Protein AF-B5JVJ0-F1 (afdb_monomer_lite)

Sequence (75 aa):
MIKRIGYRGRMTVHGYRSVASSVLNESGKFSPDAIERQLHHKEKNEVRGAYNRAEYLEERKAMMQWWADWVGYCL

pLDDT: mean 81.25, std 13.73, range [48.62, 96.94]

Structure (mmCIF, N/CA/C/O backbone):
data_AF-B5JVJ0-F1
#
_entry.id   AF-B5JVJ0-F1
#
loop_
_atom_site.group_PDB
_atom_site.id
_atom_site.type_symbol
_atom_site.label_atom_id
_atom_site.label_alt_id
_atom_site.label_comp_id
_atom_site.label_asym_id
_atom_site.label_entity_id
_atom_site.label_seq_id
_atom_site.pdbx_PDB_ins_code
_atom_site.Cartn_x
_atom_site.Cartn_y
_atom_site.Cartn_z
_atom_site.occupancy
_atom_site.B_iso_or_equiv
_atom_site.auth_seq_id
_atom_site.auth_comp_id
_atom_site.auth_asym_id
_atom_site.auth_atom_id
_atom_site.pdbx_PDB_model_num
ATOM 1 N N . MET A 1 1 ? -1.922 -13.662 -17.296 1.00 57.97 1 MET A N 1
ATOM 2 C CA . MET A 1 1 ? -1.447 -12.264 -17.361 1.00 57.97 1 MET A CA 1
ATOM 3 C C . MET A 1 1 ? 0.081 -12.185 -17.285 1.00 57.97 1 MET A C 1
ATOM 5 O O . MET A 1 1 ? 0.676 -12.058 -18.339 1.00 57.97 1 MET A O 1
ATOM 9 N N . ILE A 1 2 ? 0.734 -12.431 -16.137 1.00 56.50 2 ILE A N 1
ATOM 10 C CA . ILE A 1 2 ? 2.213 -12.348 -15.974 1.00 56.50 2 ILE A CA 1
ATOM 11 C C . ILE A 1 2 ? 3.014 -13.249 -16.944 1.00 56.50 2 ILE A C 1
ATOM 13 O O . ILE A 1 2 ? 4.025 -12.837 -17.498 1.00 56.50 2 ILE A O 1
ATOM 17 N N . LYS A 1 3 ? 2.525 -14.458 -17.256 1.00 54.09 3 LYS A N 1
ATOM 18 C CA . LYS A 1 3 ? 3.175 -15.349 -18.242 1.00 54.09 3 LYS A CA 1
ATOM 19 C C . LYS A 1 3 ? 3.179 -14.801 -19.681 1.00 54.09 3 LYS A C 1
ATOM 21 O O . LYS A 1 3 ? 4.016 -15.226 -20.463 1.00 54.09 3 LYS A O 1
ATOM 26 N N . ARG A 1 4 ? 2.234 -13.917 -20.035 1.00 57.06 4 ARG A N 1
ATOM 27 C CA . ARG A 1 4 ? 2.087 -13.362 -21.396 1.00 57.06 4 ARG A CA 1
ATOM 28 C C . ARG A 1 4 ? 2.951 -12.119 -21.632 1.00 57.06 4 ARG A C 1
ATOM 30 O O . ARG A 1 4 ? 3.226 -11.809 -22.777 1.00 57.06 4 ARG A O 1
ATOM 37 N N . ILE A 1 5 ? 3.406 -11.463 -20.564 1.00 64.38 5 ILE A N 1
ATOM 38 C CA . ILE A 1 5 ? 4.304 -10.295 -20.603 1.00 64.38 5 ILE A CA 1
ATOM 39 C C . ILE A 1 5 ? 5.778 -10.681 -20.362 1.00 64.38 5 ILE A C 1
ATOM 41 O O . ILE A 1 5 ? 6.564 -9.869 -19.901 1.00 64.38 5 ILE A O 1
ATOM 45 N N . GLY A 1 6 ? 6.158 -11.942 -20.613 1.00 56.41 6 GLY A N 1
ATOM 46 C CA . GLY A 1 6 ? 7.560 -12.395 -20.555 1.00 56.41 6 GLY A CA 1
ATOM 47 C C . GLY A 1 6 ? 8.067 -12.911 -19.199 1.00 56.41 6 GLY A C 1
ATOM 48 O O . GLY A 1 6 ? 9.157 -13.465 -19.128 1.00 56.41 6 GLY A O 1
ATOM 49 N N . TYR A 1 7 ? 7.272 -12.850 -18.127 1.00 58.94 7 TYR A N 1
ATOM 50 C CA . TYR A 1 7 ? 7.703 -13.236 -16.768 1.00 58.94 7 TYR A CA 1
ATOM 51 C C . TYR A 1 7 ? 7.481 -14.721 -16.418 1.00 58.94 7 TYR A C 1
ATOM 53 O O . TYR A 1 7 ? 7.417 -15.108 -15.246 1.00 58.94 7 TYR A O 1
ATOM 61 N N . ARG A 1 8 ? 7.337 -15.599 -17.419 1.00 53.97 8 ARG A N 1
ATOM 62 C CA . ARG A 1 8 ? 7.088 -17.034 -17.197 1.00 53.97 8 ARG A CA 1
ATOM 63 C C . ARG A 1 8 ? 8.286 -17.675 -16.480 1.00 53.97 8 ARG A C 1
ATOM 65 O O . ARG A 1 8 ? 9.375 -17.728 -17.030 1.00 53.97 8 ARG A O 1
ATOM 72 N N . GLY A 1 9 ? 8.070 -18.169 -15.260 1.00 60.41 9 GLY A N 1
ATOM 73 C CA . GLY A 1 9 ? 9.104 -18.839 -14.455 1.00 60.41 9 GLY A CA 1
ATOM 74 C C . GLY A 1 9 ? 10.047 -17.902 -13.690 1.00 60.41 9 GLY A C 1
ATOM 75 O O . GLY A 1 9 ? 10.840 -18.390 -12.899 1.00 60.41 9 GLY A O 1
ATOM 76 N N . ARG A 1 10 ? 9.933 -16.579 -13.878 1.00 60.03 10 ARG A N 1
ATOM 77 C CA . ARG A 1 10 ? 10.730 -15.566 -13.158 1.00 60.03 10 ARG A CA 1
ATOM 78 C C . ARG A 1 10 ? 9.947 -14.867 -12.050 1.00 60.03 10 ARG A C 1
ATOM 80 O O . ARG A 1 10 ? 10.524 -14.483 -11.045 1.00 60.03 10 ARG A O 1
ATOM 87 N N . MET A 1 11 ? 8.628 -14.736 -12.210 1.00 59.88 11 MET A N 1
ATOM 88 C CA . MET A 1 11 ? 7.752 -14.131 -11.206 1.00 59.88 11 MET A CA 1
ATOM 89 C C . MET A 1 11 ? 6.373 -14.783 -11.196 1.00 59.88 11 MET A C 1
ATOM 91 O O . MET A 1 11 ? 5.812 -15.149 -12.233 1.00 59.88 11 MET A O 1
ATOM 95 N N . THR A 1 12 ? 5.797 -14.889 -10.002 1.00 73.00 12 THR A N 1
ATOM 96 C CA . THR A 1 12 ? 4.393 -15.255 -9.800 1.00 73.00 12 THR A CA 1
ATOM 97 C C . THR A 1 12 ? 3.605 -14.035 -9.336 1.00 73.00 12 THR A C 1
ATOM 99 O O . THR A 1 12 ? 4.172 -13.060 -8.846 1.00 73.00 12 THR A O 1
ATOM 102 N N . VAL A 1 13 ? 2.275 -14.089 -9.458 1.00 64.69 13 VAL A N 1
ATOM 103 C CA . VAL A 1 13 ? 1.398 -13.033 -8.918 1.00 64.69 13 VAL A CA 1
ATOM 104 C C . VAL A 1 13 ? 1.607 -12.882 -7.406 1.00 64.69 13 VAL A C 1
ATOM 106 O O . VAL A 1 13 ? 1.547 -11.776 -6.883 1.00 64.69 13 VAL A O 1
ATOM 109 N N . HIS A 1 14 ? 1.885 -13.987 -6.708 1.00 70.88 14 HIS A N 1
ATOM 110 C CA . HIS A 1 14 ? 2.205 -13.961 -5.285 1.00 70.88 14 HIS A CA 1
ATOM 111 C C . HIS A 1 14 ? 3.542 -13.255 -5.022 1.00 70.88 14 HIS A C 1
ATOM 113 O O . HIS A 1 14 ? 3.579 -12.339 -4.212 1.00 70.88 14 HIS A O 1
ATOM 119 N N . GLY A 1 15 ? 4.590 -13.577 -5.789 1.00 72.81 15 GLY A N 1
ATOM 120 C CA . GLY A 1 15 ? 5.888 -12.901 -5.687 1.00 72.81 15 GLY A CA 1
ATOM 121 C C . GLY A 1 15 ? 5.805 -11.392 -5.933 1.00 72.81 15 GLY A C 1
ATOM 122 O O . GLY A 1 15 ? 6.442 -10.627 -5.222 1.00 72.81 15 GLY A O 1
ATOM 123 N N . TYR A 1 16 ? 4.952 -10.943 -6.860 1.00 76.31 16 TYR A N 1
ATOM 124 C CA . TYR A 1 16 ? 4.719 -9.509 -7.078 1.00 76.31 16 TYR A CA 1
ATOM 125 C C . TYR A 1 16 ? 4.100 -8.817 -5.857 1.00 76.31 16 TYR A C 1
ATOM 127 O O . TYR A 1 16 ? 4.513 -7.720 -5.498 1.00 76.31 16 TYR A O 1
ATOM 135 N N . ARG A 1 17 ? 3.139 -9.468 -5.189 1.00 82.69 17 ARG A N 1
ATOM 136 C CA . ARG A 1 17 ? 2.526 -8.935 -3.963 1.00 82.69 17 ARG A CA 1
ATOM 137 C C . ARG A 1 17 ? 3.514 -8.881 -2.805 1.00 82.69 17 ARG A C 1
ATOM 139 O O . ARG A 1 17 ? 3.500 -7.903 -2.068 1.00 82.69 17 ARG A O 1
ATOM 146 N N . SER A 1 18 ? 4.370 -9.891 -2.667 1.00 84.56 18 SER A N 1
ATOM 147 C CA . SER A 1 18 ? 5.420 -9.900 -1.645 1.00 84.56 18 SER A CA 1
ATOM 148 C C . SER A 1 18 ? 6.417 -8.761 -1.856 1.00 84.56 18 SER A C 1
ATOM 150 O O . SER A 1 18 ? 6.686 -8.025 -0.916 1.00 84.56 18 SER A O 1
ATOM 152 N N . VAL A 1 19 ? 6.894 -8.555 -3.090 1.00 88.38 19 VAL A N 1
ATOM 153 C CA . VAL A 1 19 ? 7.811 -7.444 -3.405 1.00 88.38 19 VAL A CA 1
ATOM 154 C C . VAL A 1 19 ? 7.138 -6.094 -3.164 1.00 88.38 19 VAL A C 1
ATOM 156 O O . VAL A 1 19 ? 7.718 -5.245 -2.495 1.00 88.38 19 VAL A O 1
ATOM 159 N N . ALA A 1 20 ? 5.904 -5.907 -3.644 1.00 89.75 20 ALA A N 1
ATOM 160 C CA . ALA A 1 20 ? 5.155 -4.675 -3.408 1.00 89.75 20 ALA A CA 1
ATOM 161 C C . ALA A 1 20 ? 4.971 -4.398 -1.907 1.00 89.75 20 ALA A C 1
ATOM 163 O O . ALA A 1 20 ? 5.188 -3.275 -1.467 1.00 89.75 20 ALA A O 1
ATOM 164 N N . SER A 1 21 ? 4.629 -5.417 -1.110 1.00 91.81 21 SER A N 1
ATOM 165 C CA . SER A 1 21 ? 4.497 -5.291 0.346 1.00 91.81 21 SER A CA 1
ATOM 166 C C . SER A 1 21 ? 5.801 -4.821 0.993 1.00 91.81 21 SER A C 1
ATOM 168 O O . SER A 1 21 ? 5.784 -3.830 1.720 1.00 91.81 21 SER A O 1
ATOM 170 N N . SER A 1 22 ? 6.931 -5.472 0.695 1.00 92.88 22 SER A N 1
ATOM 171 C CA . SER A 1 22 ? 8.234 -5.101 1.258 1.00 92.88 22 SER A CA 1
ATOM 172 C C . SER A 1 22 ? 8.636 -3.679 0.876 1.00 92.88 22 SER A C 1
ATOM 174 O O . SER A 1 22 ? 8.883 -2.864 1.757 1.00 92.88 22 SER A O 1
ATOM 176 N N . VAL A 1 23 ? 8.609 -3.346 -0.417 1.00 93.38 23 VAL A N 1
ATOM 177 C CA . VAL A 1 23 ? 9.037 -2.029 -0.914 1.00 93.38 23 VAL A CA 1
ATOM 178 C C . VAL A 1 23 ? 8.165 -0.904 -0.357 1.00 93.38 23 VAL A C 1
ATOM 180 O O . VAL A 1 23 ? 8.678 0.135 0.055 1.00 93.38 23 VAL A O 1
ATOM 183 N N . LEU A 1 24 ? 6.843 -1.092 -0.324 1.00 94.44 24 LEU A N 1
ATOM 184 C CA . LEU A 1 24 ? 5.929 -0.066 0.175 1.00 94.44 24 LEU A CA 1
ATOM 185 C C . LEU A 1 24 ? 6.107 0.164 1.678 1.00 94.44 24 LEU A C 1
ATOM 187 O O . LEU A 1 24 ? 6.132 1.320 2.100 1.00 94.44 24 LEU A O 1
ATOM 191 N N . ASN A 1 25 ? 6.298 -0.898 2.467 1.00 95.00 25 ASN A N 1
ATOM 192 C CA . ASN A 1 25 ? 6.580 -0.765 3.897 1.00 95.00 25 ASN A CA 1
ATOM 193 C C . ASN A 1 25 ? 7.950 -0.111 4.148 1.00 95.00 25 ASN A C 1
ATOM 195 O O . ASN A 1 25 ? 8.044 0.809 4.957 1.00 95.00 25 ASN A O 1
ATOM 199 N N . GLU A 1 26 ? 8.995 -0.520 3.425 1.00 94.12 26 GLU A N 1
ATOM 200 C CA . GLU A 1 26 ? 10.345 0.056 3.543 1.00 94.12 26 GLU A CA 1
ATOM 201 C C . GLU A 1 26 ? 10.405 1.527 3.118 1.00 94.12 26 GLU A C 1
ATOM 203 O O . GLU A 1 26 ? 11.203 2.294 3.653 1.00 94.12 26 GLU A O 1
ATOM 208 N N . SER A 1 27 ? 9.539 1.952 2.193 1.00 93.81 27 SER A N 1
ATOM 209 C CA . SER A 1 27 ? 9.482 3.348 1.754 1.00 93.81 27 SER A CA 1
ATOM 210 C C . SER A 1 27 ? 9.112 4.322 2.880 1.00 93.81 27 SER A C 1
ATOM 212 O O . SER A 1 27 ? 9.442 5.506 2.789 1.00 93.81 27 SER A O 1
ATOM 214 N N . GLY A 1 28 ? 8.378 3.855 3.900 1.00 94.62 28 GLY A N 1
ATOM 215 C CA . GLY A 1 28 ? 7.836 4.686 4.978 1.00 94.62 28 GLY A CA 1
ATOM 216 C C . GLY A 1 28 ? 6.834 5.758 4.522 1.00 94.62 28 GLY A C 1
ATOM 217 O O . GLY A 1 28 ? 6.522 6.661 5.293 1.00 94.62 28 GLY A O 1
ATOM 218 N N . LYS A 1 29 ? 6.353 5.703 3.270 1.00 94.38 29 LYS A N 1
ATOM 219 C CA . LYS A 1 29 ? 5.510 6.751 2.660 1.00 94.38 29 LYS A CA 1
ATOM 220 C C . LYS A 1 29 ? 4.015 6.571 2.896 1.00 94.38 29 LYS A C 1
ATOM 222 O O . LYS A 1 29 ? 3.273 7.538 2.747 1.00 94.38 29 LYS A O 1
ATOM 227 N N . PHE A 1 30 ? 3.584 5.354 3.212 1.00 95.75 30 PHE A N 1
ATOM 228 C CA . PHE A 1 30 ? 2.175 4.981 3.289 1.00 95.75 30 PHE A CA 1
ATOM 229 C C . PHE A 1 30 ? 1.888 4.228 4.581 1.00 95.75 30 PHE A C 1
ATOM 231 O O . PHE A 1 30 ? 2.743 3.518 5.113 1.00 95.75 30 PHE A O 1
A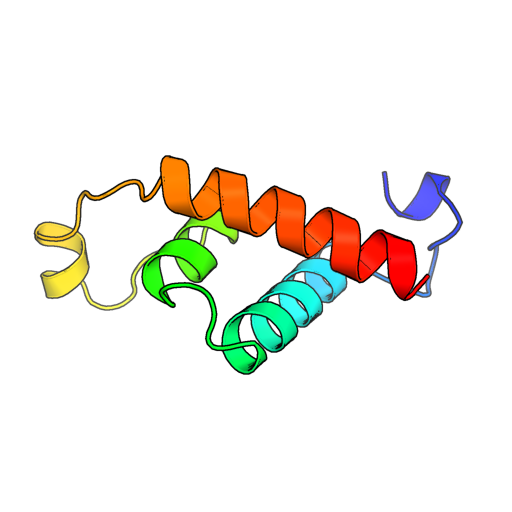TOM 238 N N . SER A 1 31 ? 0.660 4.362 5.065 1.00 93.75 31 SER A N 1
ATOM 239 C CA . SER A 1 31 ? 0.151 3.610 6.199 1.00 93.75 31 SER A CA 1
ATOM 240 C C . SER A 1 31 ? 0.195 2.100 5.919 1.00 93.75 31 SER A C 1
ATOM 242 O O . SER A 1 31 ? -0.296 1.662 4.870 1.00 93.75 31 SER A O 1
ATOM 244 N N . PRO A 1 32 ? 0.680 1.276 6.869 1.00 92.00 32 PRO A N 1
ATOM 245 C CA . PRO A 1 32 ? 0.587 -0.179 6.771 1.00 92.00 32 PRO A C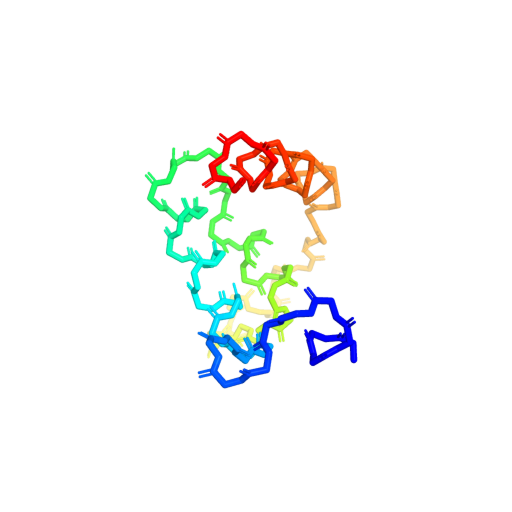A 1
ATOM 246 C C . PRO A 1 32 ? -0.846 -0.659 6.513 1.00 92.00 32 PRO A C 1
ATOM 248 O O . PRO A 1 32 ? -1.058 -1.572 5.722 1.00 92.00 32 PRO A O 1
ATOM 251 N N . ASP A 1 33 ? -1.849 0.008 7.091 1.00 90.81 33 ASP A N 1
ATOM 252 C CA . ASP A 1 33 ? -3.255 -0.363 6.899 1.00 90.81 33 ASP A CA 1
ATOM 253 C C . ASP A 1 33 ? -3.700 -0.157 5.444 1.00 90.81 33 ASP A C 1
ATOM 255 O O . ASP A 1 33 ? -4.426 -0.984 4.889 1.00 90.81 33 ASP A O 1
ATOM 259 N N . ALA A 1 34 ? -3.230 0.912 4.792 1.00 92.50 34 ALA A N 1
ATOM 260 C CA . ALA A 1 34 ? -3.516 1.175 3.384 1.00 92.50 34 ALA A CA 1
ATOM 261 C C . ALA A 1 34 ? -2.829 0.148 2.466 1.00 92.50 34 ALA A C 1
ATOM 263 O O . ALA A 1 34 ? -3.440 -0.316 1.494 1.00 92.50 34 ALA A O 1
ATOM 264 N N . ILE A 1 35 ? -1.594 -0.252 2.799 1.00 94.38 35 ILE A N 1
ATOM 265 C CA . ILE A 1 35 ? -0.831 -1.291 2.088 1.00 94.38 35 ILE A CA 1
ATOM 266 C C . ILE A 1 35 ? -1.555 -2.639 2.187 1.00 94.38 35 ILE A C 1
ATOM 268 O O . ILE A 1 35 ? -1.879 -3.248 1.165 1.00 94.38 35 ILE A O 1
ATOM 272 N N . GLU A 1 36 ? -1.887 -3.083 3.398 1.00 92.19 36 GLU A N 1
ATOM 273 C CA . GLU A 1 36 ? -2.570 -4.360 3.631 1.00 92.19 36 GLU A CA 1
ATOM 274 C C . GLU A 1 36 ? -3.950 -4.397 2.956 1.00 92.19 36 GLU A C 1
ATOM 276 O O . GLU A 1 36 ? -4.334 -5.399 2.337 1.00 92.19 36 GLU A O 1
ATOM 281 N N . ARG A 1 37 ? -4.674 -3.269 2.974 1.00 90.81 37 ARG A N 1
ATOM 282 C CA . ARG A 1 37 ? -5.954 -3.125 2.271 1.00 90.81 37 ARG A CA 1
ATOM 283 C C . ARG A 1 37 ? -5.796 -3.257 0.754 1.00 90.81 37 ARG A C 1
ATOM 285 O O . ARG A 1 37 ? -6.627 -3.909 0.120 1.00 90.81 37 ARG A O 1
ATOM 292 N N . GLN A 1 38 ? -4.737 -2.695 0.166 1.00 93.31 38 GLN A N 1
ATOM 293 C CA . GLN A 1 38 ? -4.432 -2.828 -1.266 1.00 93.31 38 GLN A CA 1
ATOM 294 C C . GLN A 1 38 ? -4.047 -4.263 -1.652 1.00 93.31 38 GLN A C 1
ATOM 296 O O . GLN A 1 38 ? -4.383 -4.721 -2.747 1.00 93.31 38 GLN A O 1
ATOM 301 N N . LEU A 1 39 ? -3.387 -4.991 -0.752 1.00 90.56 39 LEU A N 1
ATOM 302 C CA . LEU A 1 39 ? -3.022 -6.396 -0.944 1.00 90.56 39 LEU A CA 1
ATOM 303 C C . LEU A 1 39 ? -4.204 -7.360 -0.748 1.00 90.56 39 LEU A C 1
ATOM 305 O O . LEU A 1 39 ? -4.059 -8.562 -0.979 1.00 90.56 39 LEU A O 1
ATOM 309 N N . HIS A 1 40 ? -5.386 -6.835 -0.396 1.00 86.62 40 HIS A N 1
ATOM 310 C CA . HIS A 1 40 ? -6.587 -7.605 -0.070 1.00 86.62 40 HIS A CA 1
ATOM 311 C C . HIS A 1 40 ? -6.340 -8.598 1.079 1.00 86.62 40 HIS A C 1
ATOM 313 O O . HIS A 1 40 ? -6.902 -9.698 1.123 1.00 86.62 40 HIS A O 1
ATOM 319 N N . HIS A 1 41 ? -5.471 -8.212 2.013 1.00 87.06 41 HIS A N 1
ATOM 320 C CA . HIS A 1 41 ? -5.265 -8.953 3.242 1.00 87.06 41 HIS A CA 1
ATOM 321 C C . HIS A 1 41 ? -6.412 -8.665 4.213 1.00 87.06 41 HIS A C 1
ATOM 323 O O . HIS A 1 41 ? -6.973 -7.567 4.258 1.00 87.06 41 HIS A O 1
ATOM 329 N N . LYS A 1 42 ? -6.801 -9.693 4.968 1.00 79.88 42 LYS A N 1
ATOM 330 C CA . LYS A 1 42 ? -7.765 -9.539 6.056 1.00 79.88 42 LYS A CA 1
ATOM 331 C C . LYS A 1 42 ? -7.020 -9.063 7.298 1.00 79.88 42 LYS A C 1
ATOM 333 O O . LYS A 1 42 ? -5.982 -9.633 7.631 1.00 79.88 42 LYS A O 1
ATOM 338 N N . GLU A 1 43 ? -7.578 -8.064 7.976 1.00 79.94 43 GLU A N 1
ATOM 339 C CA . GLU A 1 43 ? -7.121 -7.668 9.308 1.00 79.94 43 GLU A CA 1
ATOM 340 C C . GLU A 1 43 ? -7.233 -8.879 10.244 1.00 79.94 43 GLU A C 1
ATOM 342 O O . GLU A 1 43 ? -8.271 -9.542 10.298 1.00 79.94 43 GLU A O 1
ATOM 347 N N . LYS A 1 44 ? -6.133 -9.199 10.926 1.00 78.94 44 LYS A N 1
ATOM 348 C CA . LYS A 1 44 ? -6.036 -10.357 11.823 1.00 78.94 44 LYS A CA 1
ATOM 349 C C . LYS A 1 44 ? -6.495 -10.009 13.236 1.00 78.94 44 LYS A C 1
ATOM 351 O O . LYS A 1 44 ? -6.864 -10.902 13.989 1.00 78.94 44 LYS A O 1
ATOM 356 N N . ASN A 1 45 ? -6.463 -8.729 13.602 1.00 81.12 45 ASN A N 1
ATOM 357 C CA . ASN A 1 45 ? -6.974 -8.243 14.872 1.00 81.12 45 ASN A CA 1
ATOM 358 C C . ASN A 1 45 ? -8.470 -7.919 14.745 1.00 81.12 45 ASN A C 1
ATOM 360 O O . ASN A 1 45 ? -8.846 -6.863 14.240 1.00 81.12 45 ASN A O 1
ATOM 364 N N . GLU A 1 46 ? -9.324 -8.820 15.232 1.00 75.19 46 GLU A N 1
ATOM 365 C CA . GLU A 1 46 ? -10.785 -8.682 15.136 1.00 75.19 46 GLU A CA 1
ATOM 366 C C . GLU A 1 46 ? -11.319 -7.401 15.792 1.00 75.19 46 GLU A C 1
ATOM 368 O O . GLU A 1 46 ? -12.242 -6.780 15.266 1.00 75.19 46 GLU A O 1
ATOM 373 N N . VAL A 1 47 ? -10.696 -6.945 16.886 1.00 78.88 47 VAL A N 1
ATOM 374 C CA . VAL A 1 47 ? -11.062 -5.688 17.556 1.00 78.88 47 VAL A CA 1
ATOM 375 C C . VAL A 1 47 ? -10.757 -4.508 16.639 1.00 78.88 47 VAL A C 1
ATOM 377 O O . VAL A 1 47 ? -11.627 -3.684 16.372 1.00 78.88 47 VAL A O 1
ATOM 380 N N . ARG A 1 48 ? -9.542 -4.440 16.089 1.00 75.62 48 ARG A N 1
ATOM 381 C CA . ARG A 1 48 ? -9.147 -3.357 15.178 1.00 75.62 48 ARG A CA 1
ATOM 382 C C . ARG A 1 48 ? -9.975 -3.372 13.892 1.00 75.62 48 ARG A C 1
ATOM 384 O O . ARG A 1 48 ? -10.396 -2.311 13.439 1.00 75.62 48 ARG A O 1
ATOM 391 N N . GLY A 1 49 ? -10.267 -4.555 13.353 1.00 72.00 49 GLY A N 1
ATOM 392 C CA . GLY A 1 49 ? -11.108 -4.735 12.169 1.00 72.00 49 GLY A CA 1
ATOM 393 C C . GLY A 1 49 ? -12.565 -4.315 12.379 1.00 72.00 49 GLY A C 1
ATOM 394 O O . GLY A 1 49 ? -13.196 -3.831 11.441 1.00 72.00 49 GLY A O 1
ATOM 395 N N . ALA A 1 50 ? -13.094 -4.432 13.601 1.00 70.12 50 ALA A N 1
ATOM 396 C CA . ALA A 1 50 ? -14.440 -3.963 13.932 1.00 70.12 50 ALA A CA 1
ATOM 397 C C . ALA A 1 50 ? -14.571 -2.428 13.896 1.00 70.12 50 ALA A C 1
ATOM 399 O O . ALA A 1 50 ? -15.631 -1.910 13.533 1.00 70.12 50 ALA A O 1
ATOM 400 N N . TYR A 1 51 ? -13.504 -1.694 14.233 1.00 69.12 51 TYR A N 1
ATOM 401 C CA . TYR A 1 51 ? -13.521 -0.226 14.282 1.00 69.12 51 TYR A CA 1
ATOM 402 C C . TYR A 1 51 ? -12.930 0.438 13.034 1.00 69.12 51 TYR A C 1
ATOM 404 O O . TYR A 1 51 ? -13.405 1.499 12.624 1.00 69.12 51 TYR A O 1
ATOM 412 N N . ASN A 1 52 ? -11.930 -0.172 12.396 1.00 73.06 52 ASN A N 1
ATOM 413 C CA . ASN A 1 52 ? -11.276 0.400 11.227 1.00 73.06 52 ASN A CA 1
ATOM 414 C C . ASN A 1 52 ? -12.014 0.038 9.929 1.00 73.06 52 ASN A C 1
ATOM 416 O O . ASN A 1 52 ? -11.686 -0.927 9.240 1.00 73.06 52 ASN A O 1
ATOM 420 N N . ARG A 1 53 ? -13.020 0.852 9.592 1.00 73.88 53 ARG A N 1
ATOM 421 C CA . ARG A 1 53 ? -13.751 0.787 8.315 1.00 73.88 53 ARG A CA 1
ATOM 422 C C . ARG A 1 53 ? -13.196 1.730 7.246 1.00 73.88 53 ARG A C 1
ATOM 424 O O . ARG A 1 53 ? -13.833 1.911 6.211 1.00 73.88 53 ARG A O 1
ATOM 431 N N . ALA A 1 54 ? -12.040 2.347 7.486 1.00 83.44 54 ALA A N 1
ATOM 432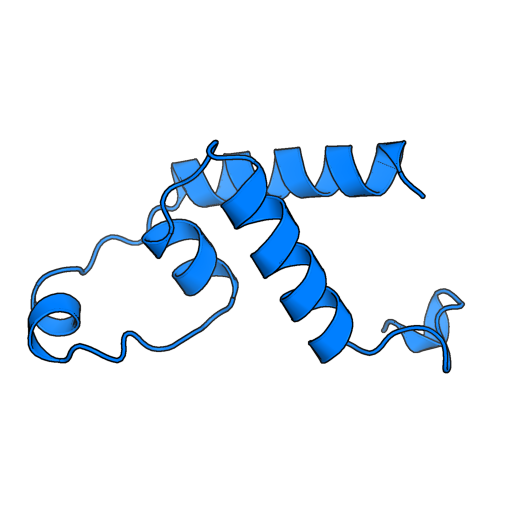 C CA . ALA A 1 54 ? -11.452 3.269 6.529 1.00 83.44 54 ALA A CA 1
ATOM 433 C C . ALA A 1 54 ? -10.984 2.517 5.273 1.00 83.44 54 ALA A C 1
ATOM 435 O O . ALA A 1 54 ? -10.351 1.464 5.333 1.00 83.44 54 ALA A O 1
ATOM 436 N N . GLU A 1 55 ? -11.311 3.064 4.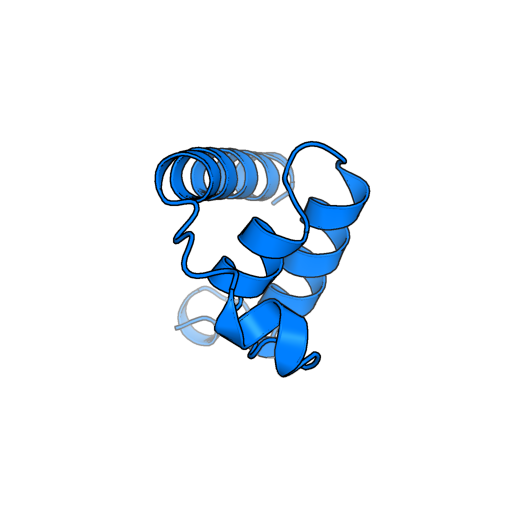105 1.00 84.38 55 GLU A N 1
ATOM 437 C CA . GLU A 1 55 ? -10.929 2.464 2.823 1.00 84.38 55 GLU A CA 1
ATOM 438 C C . GLU A 1 55 ? -9.588 2.973 2.291 1.00 84.38 55 GLU A C 1
ATOM 440 O O . GLU A 1 55 ? -9.036 2.374 1.364 1.00 84.38 55 GLU A O 1
ATOM 445 N N . TYR A 1 56 ? -9.082 4.069 2.871 1.00 89.94 56 TYR A N 1
ATOM 446 C CA . TYR A 1 56 ? -7.829 4.732 2.499 1.00 89.94 56 TYR A CA 1
ATOM 447 C C . TYR A 1 56 ? -7.728 5.018 0.992 1.00 89.94 56 TYR A C 1
ATOM 449 O O . TYR A 1 56 ? -6.655 4.912 0.410 1.00 89.94 56 TYR A O 1
ATOM 457 N N . LEU A 1 57 ? -8.846 5.333 0.322 1.00 90.81 57 LEU A N 1
ATOM 458 C CA . LEU A 1 57 ? -8.900 5.386 -1.146 1.00 90.81 57 LEU A CA 1
ATOM 459 C C . LEU A 1 57 ? -7.924 6.398 -1.754 1.00 90.81 57 LEU A C 1
ATOM 461 O O . LEU A 1 57 ? -7.233 6.058 -2.710 1.00 90.81 57 LEU A O 1
ATOM 465 N N . GLU A 1 58 ? -7.843 7.609 -1.205 1.00 94.31 58 GLU A N 1
ATOM 466 C CA . GLU A 1 58 ? -6.936 8.641 -1.724 1.00 94.31 58 GLU A CA 1
ATOM 467 C C . GLU A 1 58 ? -5.465 8.258 -1.526 1.00 94.31 58 GLU A C 1
ATOM 469 O O . GLU A 1 58 ? -4.667 8.341 -2.459 1.00 94.31 58 GLU A O 1
ATOM 474 N N . GLU A 1 59 ? -5.121 7.724 -0.354 1.00 94.44 59 GLU A N 1
ATOM 475 C CA . GLU A 1 59 ? -3.777 7.214 -0.077 1.00 94.44 59 GLU A CA 1
ATOM 476 C C . GLU A 1 59 ? -3.427 6.029 -0.985 1.00 94.44 59 GLU A C 1
ATOM 478 O O . GLU A 1 59 ? -2.341 5.979 -1.556 1.00 94.44 59 GLU A O 1
ATOM 483 N N . ARG A 1 60 ? -4.371 5.110 -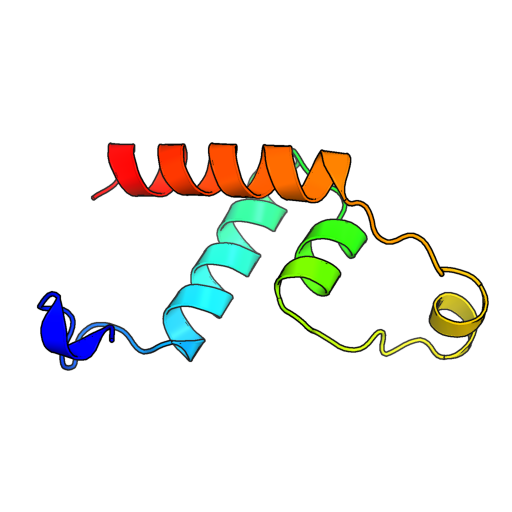1.215 1.00 95.00 60 ARG A N 1
ATOM 484 C CA . ARG A 1 60 ? -4.183 3.962 -2.108 1.00 95.00 60 ARG A CA 1
ATOM 485 C C . ARG A 1 60 ? -4.026 4.364 -3.571 1.00 95.00 60 ARG A C 1
ATOM 487 O O . ARG A 1 60 ? -3.265 3.714 -4.283 1.00 95.00 60 ARG A O 1
ATOM 494 N N . LYS A 1 61 ? -4.697 5.424 -4.033 1.00 95.75 61 LYS A N 1
ATOM 495 C CA . LYS A 1 61 ? -4.470 5.987 -5.377 1.00 95.75 61 LYS A CA 1
ATOM 496 C C . LYS A 1 61 ? -3.043 6.516 -5.503 1.00 95.75 61 LYS A C 1
ATOM 498 O O . LYS A 1 61 ? -2.336 6.119 -6.426 1.00 95.75 61 LYS A O 1
ATOM 503 N N . ALA A 1 62 ? -2.611 7.350 -4.555 1.00 96.44 62 ALA A N 1
ATOM 504 C CA . ALA A 1 62 ? -1.254 7.893 -4.535 1.00 96.44 62 ALA A CA 1
ATOM 505 C C . ALA A 1 62 ? -0.198 6.779 -4.448 1.00 96.44 62 ALA A C 1
ATOM 507 O O . ALA A 1 62 ? 0.792 6.797 -5.175 1.00 96.44 62 ALA A O 1
ATOM 508 N N . MET A 1 63 ? -0.453 5.764 -3.623 1.00 96.94 63 MET A N 1
ATOM 509 C CA . MET A 1 63 ? 0.396 4.587 -3.477 1.00 96.94 63 MET A CA 1
ATOM 510 C C . MET A 1 63 ? 0.530 3.796 -4.774 1.00 96.94 63 MET A C 1
ATOM 512 O O . MET A 1 63 ? 1.632 3.391 -5.130 1.00 96.94 63 MET A O 1
ATOM 516 N N . MET A 1 64 ? -0.568 3.584 -5.502 1.00 94.81 64 MET A N 1
ATOM 517 C CA . MET A 1 64 ? -0.526 2.863 -6.773 1.00 94.81 64 MET A CA 1
ATOM 518 C C . MET A 1 64 ? 0.202 3.645 -7.865 1.00 94.81 64 MET A C 1
ATOM 520 O O . MET A 1 64 ? 0.883 3.019 -8.675 1.00 94.81 64 MET A O 1
ATOM 524 N N . GLN A 1 65 ? 0.103 4.978 -7.869 1.00 94.31 65 GLN A N 1
ATOM 525 C CA . GLN A 1 65 ? 0.899 5.805 -8.774 1.00 94.31 65 GLN A CA 1
ATOM 526 C C . GLN A 1 65 ? 2.385 5.725 -8.419 1.00 94.31 65 GLN A C 1
ATOM 528 O O . GLN A 1 65 ? 3.197 5.407 -9.278 1.00 94.31 65 GLN A O 1
ATOM 533 N N . TRP A 1 66 ? 2.732 5.902 -7.142 1.00 94.75 66 TRP A N 1
ATOM 534 C CA . TRP A 1 66 ? 4.116 5.790 -6.683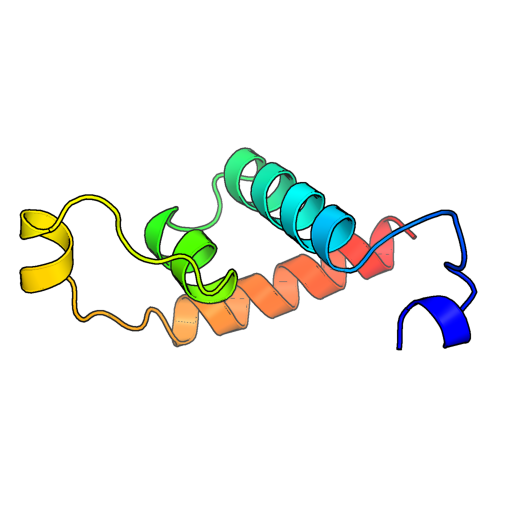 1.00 94.75 66 TRP A CA 1
ATOM 535 C C . TRP A 1 66 ? 4.715 4.414 -6.991 1.00 94.75 66 TRP A C 1
ATOM 537 O O . TRP A 1 66 ? 5.852 4.310 -7.440 1.00 94.75 66 TRP A O 1
ATOM 547 N N . TRP A 1 67 ? 3.940 3.348 -6.784 1.00 92.25 67 TRP A N 1
ATOM 548 C CA . TRP A 1 67 ? 4.347 1.989 -7.121 1.00 92.25 67 TRP A CA 1
ATOM 549 C C . TRP A 1 67 ? 4.557 1.813 -8.627 1.00 92.25 67 TRP A C 1
ATOM 551 O O . TRP A 1 67 ? 5.536 1.191 -9.032 1.00 92.25 67 TRP A O 1
ATOM 561 N N . ALA A 1 68 ? 3.675 2.371 -9.462 1.00 89.81 68 ALA A N 1
ATOM 562 C CA . ALA A 1 68 ? 3.844 2.348 -10.912 1.00 89.81 68 ALA A CA 1
ATOM 563 C C . ALA A 1 68 ? 5.126 3.072 -11.343 1.00 89.81 68 ALA A C 1
ATOM 565 O O . ALA A 1 68 ? 5.865 2.536 -12.166 1.00 89.81 68 ALA A O 1
ATOM 566 N N . ASP A 1 69 ? 5.420 4.225 -10.742 1.00 89.38 69 ASP A N 1
ATOM 567 C CA . ASP A 1 69 ? 6.646 4.977 -11.002 1.00 89.38 69 ASP A CA 1
ATOM 568 C C . ASP A 1 69 ? 7.877 4.170 -10.558 1.00 89.38 69 ASP A C 1
ATOM 570 O O . ASP A 1 69 ? 8.802 3.977 -11.340 1.00 89.38 69 ASP A O 1
ATOM 574 N N . TRP A 1 70 ? 7.874 3.610 -9.342 1.00 87.69 70 TRP A N 1
ATOM 575 C CA . TRP A 1 70 ? 8.972 2.779 -8.828 1.00 87.69 70 TRP A CA 1
ATOM 576 C C . TRP A 1 70 ? 9.267 1.587 -9.744 1.00 87.69 70 TRP A C 1
ATOM 578 O O . TRP A 1 70 ? 10.415 1.344 -10.108 1.00 87.69 70 TRP A O 1
ATOM 588 N N . VAL A 1 71 ? 8.224 0.873 -10.174 1.00 83.88 71 VAL A N 1
ATOM 589 C CA . VAL A 1 71 ? 8.354 -0.254 -11.105 1.00 83.88 71 VAL A CA 1
ATOM 590 C C . VAL A 1 71 ? 8.816 0.221 -12.486 1.00 83.88 71 VAL A C 1
ATOM 592 O O . VAL A 1 71 ? 9.616 -0.466 -13.107 1.00 83.88 71 VAL A O 1
ATOM 595 N N . GLY A 1 72 ? 8.340 1.373 -12.965 1.00 77.75 72 GLY A N 1
ATOM 596 C CA . GLY A 1 72 ? 8.690 1.929 -14.277 1.00 77.75 72 GLY A CA 1
ATOM 597 C C . GLY A 1 72 ? 10.097 2.525 -14.368 1.00 77.75 72 GLY A C 1
ATOM 598 O O . GLY A 1 72 ? 10.640 2.611 -15.463 1.00 77.75 72 GLY A O 1
ATOM 599 N N . TYR A 1 73 ? 10.694 2.923 -13.241 1.00 67.50 73 TYR A N 1
ATOM 600 C CA . TYR A 1 73 ? 12.087 3.378 -13.174 1.00 67.50 73 TYR A CA 1
ATOM 601 C C . TYR A 1 73 ? 13.080 2.249 -12.846 1.00 67.50 73 TYR A C 1
ATOM 603 O O . TYR A 1 73 ? 14.262 2.380 -13.161 1.00 67.50 73 TYR A O 1
ATOM 611 N N . CYS A 1 74 ? 12.638 1.159 -12.204 1.00 56.72 74 CYS A N 1
ATOM 612 C CA . CYS A 1 74 ? 13.502 0.045 -11.789 1.00 56.72 74 CYS A CA 1
ATOM 613 C C . CYS A 1 74 ? 13.434 -1.213 -12.684 1.00 56.72 74 CYS A C 1
ATOM 615 O O . CYS A 1 74 ? 14.189 -2.155 -12.429 1.00 56.72 74 CYS A O 1
ATOM 617 N N . LEU A 1 75 ? 12.577 -1.248 -13.713 1.00 48.62 75 LEU A N 1
ATOM 618 C CA . LEU A 1 75 ? 12.519 -2.293 -14.754 1.00 48.62 75 LEU A CA 1
ATOM 619 C C . LEU A 1 75 ? 12.787 -1.709 -16.139 1.00 48.62 75 LEU A C 1
ATOM 621 O O . LEU A 1 75 ? 13.365 -2.458 -16.959 1.00 48.62 75 LEU A O 1
#

Secondary structure (DSSP, 8-state):
-GGGGT-TTT--HHHHHHHHHHHHHHHT-S-HHHHHHHTTPPPS-HHHHHH-----HHHHHHHHHHHHHHHHHH-

Radius of gyration: 14.08 Å; chains: 1; bounding box: 28×28×39 Å

Foldseek 3Di:
DCVVVPCVPPDDPVRVLVVLLVVLVVVVQADNVQSCLLSVHDDPPPVCNVPPPDNCVVRNVVSVVVVVVVVVVVD